Protein AF-A0A9D6VTE5-F1 (afdb_monomer_lite)

Radius of gyration: 12.93 Å; chains: 1; bounding box: 31×20×37 Å

Secondary structure (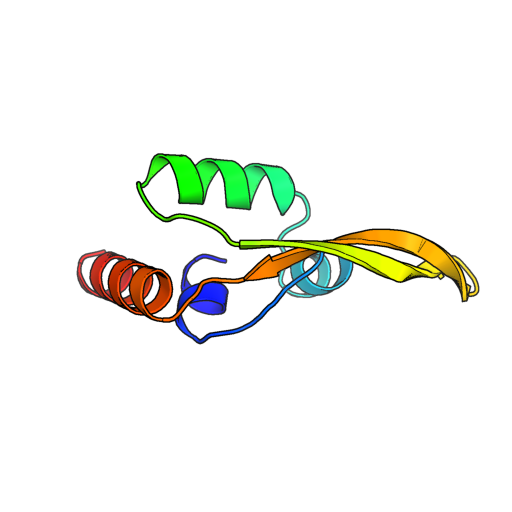DSSP, 8-state):
-HHHHHTT--B-HHHHHHTT-TTHHHHHHHHHHTTPPPEEEEEEEE-GGG-EEEEEEEE--HHHHHHHHHHHHT-

Structure (mmCIF, N/CA/C/O backbone):
data_AF-A0A9D6VTE5-F1
#
_entry.id   AF-A0A9D6VTE5-F1
#
loop_
_atom_site.group_PDB
_atom_site.id
_atom_site.type_symbol
_atom_site.label_atom_id
_atom_site.label_alt_id
_atom_site.label_comp_id
_atom_site.label_asym_id
_atom_site.label_ent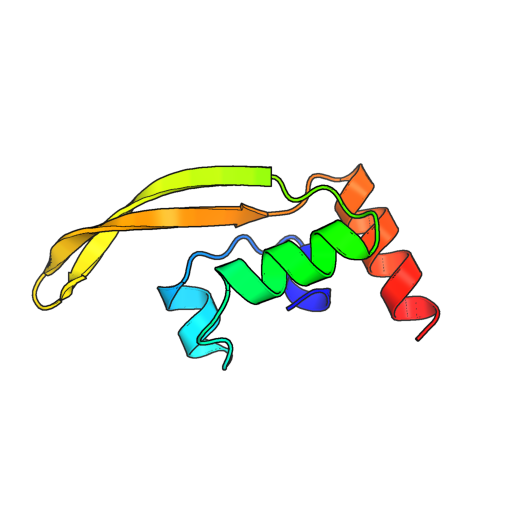ity_id
_atom_site.label_seq_id
_atom_site.pdbx_PDB_ins_code
_atom_site.Cartn_x
_atom_site.Cartn_y
_atom_site.Cartn_z
_atom_site.occupancy
_atom_site.B_iso_or_equiv
_atom_site.auth_seq_id
_atom_site.auth_comp_id
_atom_site.auth_asym_id
_atom_site.auth_atom_id
_atom_site.pdbx_PDB_model_num
ATOM 1 N N . MET A 1 1 ? -9.689 -0.409 -2.053 1.00 94.62 1 MET A N 1
ATOM 2 C CA . MET A 1 1 ? -8.280 -0.127 -1.695 1.00 94.62 1 MET A CA 1
ATOM 3 C C . MET A 1 1 ? -8.003 -0.267 -0.204 1.00 94.62 1 MET A C 1
ATOM 5 O O . MET A 1 1 ? -7.106 -1.016 0.139 1.00 94.62 1 MET A O 1
ATOM 9 N N . LEU A 1 2 ? -8.754 0.394 0.691 1.00 96.31 2 LEU A N 1
ATOM 10 C CA . LEU A 1 2 ? -8.535 0.232 2.139 1.00 96.31 2 LEU A CA 1
ATOM 11 C C . LEU A 1 2 ? -8.645 -1.239 2.597 1.00 96.31 2 LEU A C 1
ATOM 13 O O . LEU A 1 2 ? -7.780 -1.698 3.331 1.00 96.31 2 LEU A O 1
ATOM 17 N N . ALA A 1 3 ? -9.639 -1.980 2.089 1.00 97.06 3 ALA A N 1
ATOM 18 C CA . ALA A 1 3 ? -9.792 -3.422 2.323 1.00 97.06 3 ALA A CA 1
ATOM 19 C C . ALA A 1 3 ? -8.566 -4.236 1.882 1.00 97.06 3 ALA A C 1
ATOM 21 O O . ALA A 1 3 ? -8.015 -4.985 2.676 1.00 97.06 3 ALA A O 1
ATOM 22 N N . GLU A 1 4 ? -8.068 -3.999 0.665 1.00 98.06 4 GLU A N 1
ATOM 23 C CA . GLU A 1 4 ? -6.862 -4.661 0.145 1.00 98.06 4 GLU A CA 1
ATOM 24 C C . GLU A 1 4 ? -5.669 -4.511 1.096 1.00 98.06 4 GLU A C 1
ATOM 26 O O . GLU A 1 4 ? -4.950 -5.470 1.375 1.00 98.06 4 GLU A O 1
ATOM 31 N N . PHE A 1 5 ? -5.469 -3.298 1.611 1.00 97.94 5 PHE A N 1
ATOM 32 C CA . PHE A 1 5 ? -4.393 -3.013 2.545 1.00 97.94 5 PHE A CA 1
ATOM 33 C C . PHE A 1 5 ? -4.631 -3.617 3.934 1.00 97.94 5 PHE A C 1
ATOM 35 O O . PHE A 1 5 ? -3.677 -4.113 4.531 1.00 97.94 5 PHE A O 1
ATOM 42 N N . ALA A 1 6 ? -5.871 -3.624 4.436 1.00 97.75 6 ALA A N 1
ATOM 43 C CA . ALA A 1 6 ? -6.232 -4.286 5.694 1.00 97.75 6 ALA A CA 1
ATOM 44 C C . ALA A 1 6 ? -5.939 -5.800 5.636 1.00 97.75 6 ALA A C 1
ATOM 46 O O . ALA A 1 6 ? -5.299 -6.354 6.537 1.00 97.75 6 ALA A O 1
ATOM 47 N N . ASP A 1 7 ? -6.263 -6.435 4.508 1.00 97.31 7 ASP A N 1
ATOM 48 C CA . ASP A 1 7 ? -5.968 -7.845 4.223 1.00 97.31 7 ASP A CA 1
ATOM 49 C C . ASP A 1 7 ? -4.463 -8.133 4.074 1.00 97.31 7 ASP A C 1
ATOM 51 O O . ASP A 1 7 ? -4.042 -9.287 4.000 1.00 97.31 7 ASP A O 1
ATOM 55 N N . GLY A 1 8 ? -3.620 -7.097 4.100 1.00 97.62 8 GLY A N 1
ATOM 56 C CA . GLY A 1 8 ? -2.165 -7.209 4.078 1.00 97.62 8 GLY A CA 1
ATOM 57 C C . GLY A 1 8 ? -1.564 -7.222 2.680 1.00 97.62 8 GLY A C 1
ATOM 58 O O . GLY A 1 8 ? -0.374 -7.509 2.534 1.00 97.62 8 GLY A O 1
ATOM 59 N N . ARG A 1 9 ? -2.343 -6.899 1.640 1.00 98.00 9 ARG A N 1
ATOM 60 C CA . ARG A 1 9 ? -1.773 -6.721 0.303 1.00 98.00 9 ARG A CA 1
ATOM 61 C C . ARG A 1 9 ? -0.846 -5.514 0.300 1.00 98.00 9 ARG A C 1
ATOM 63 O O . ARG A 1 9 ? -1.104 -4.494 0.934 1.00 98.00 9 ARG A O 1
ATOM 70 N N . SER A 1 10 ? 0.225 -5.625 -0.473 1.00 98.31 10 SER A N 1
ATOM 71 C CA . SER A 1 10 ? 1.071 -4.498 -0.835 1.00 98.31 10 SER A CA 1
ATOM 72 C C . SER A 1 10 ? 0.909 -4.226 -2.318 1.00 98.31 10 SER A C 1
ATOM 74 O O . SER A 1 10 ? 0.920 -5.163 -3.112 1.00 98.31 10 SER A O 1
ATOM 76 N N . LEU A 1 11 ? 0.763 -2.958 -2.693 1.00 98.50 11 LEU A N 1
ATOM 77 C CA . LEU A 1 11 ? 0.429 -2.571 -4.060 1.00 98.50 11 LEU A CA 1
ATOM 78 C C . LEU A 1 11 ? 1.315 -1.421 -4.537 1.00 98.50 11 LEU A C 1
ATOM 80 O O . LEU A 1 11 ? 1.558 -0.457 -3.805 1.00 98.50 11 LEU A O 1
ATOM 84 N N . ASN A 1 12 ? 1.757 -1.504 -5.788 1.00 98.38 12 ASN A N 1
ATOM 85 C CA . ASN A 1 12 ? 2.186 -0.350 -6.569 1.00 98.38 12 ASN A CA 1
ATOM 86 C C . ASN A 1 12 ? 1.088 0.067 -7.560 1.00 98.38 12 ASN A C 1
ATOM 88 O O . ASN A 1 12 ? 0.048 -0.583 -7.687 1.00 98.38 12 ASN A O 1
ATOM 92 N N . ARG A 1 13 ? 1.330 1.160 -8.294 1.00 97.44 13 ARG A N 1
ATOM 93 C CA . ARG A 1 13 ? 0.355 1.723 -9.242 1.00 97.44 13 ARG A CA 1
ATOM 94 C C . ARG A 1 13 ? -0.132 0.740 -10.313 1.00 97.44 13 ARG A C 1
ATOM 96 O O . ARG A 1 13 ? -1.283 0.836 -10.706 1.00 97.44 13 ARG A O 1
ATOM 103 N N . PHE A 1 14 ? 0.705 -0.191 -10.773 1.00 97.06 14 PHE A N 1
ATOM 104 C CA . PHE A 1 14 ? 0.329 -1.133 -11.831 1.00 97.06 14 PHE A CA 1
ATOM 105 C C . PHE A 1 14 ? -0.573 -2.252 -11.307 1.00 97.06 14 PHE A C 1
ATOM 107 O O . PHE A 1 14 ? -1.449 -2.730 -12.019 1.00 97.06 14 PHE A O 1
ATOM 114 N N . GLU A 1 15 ? -0.371 -2.697 -10.068 1.00 97.75 15 GLU A N 1
ATOM 115 C CA . GLU A 1 15 ? -1.257 -3.684 -9.441 1.00 97.75 15 GLU A CA 1
ATOM 116 C C . GLU A 1 15 ? -2.577 -3.049 -9.014 1.00 97.75 15 GLU A C 1
ATOM 118 O O . GLU A 1 15 ? -3.630 -3.639 -9.231 1.00 97.75 15 GLU A O 1
ATOM 123 N N . ALA A 1 16 ? -2.525 -1.830 -8.471 1.00 98.06 16 ALA A N 1
ATOM 124 C CA . ALA A 1 16 ? -3.715 -1.058 -8.133 1.00 98.06 16 ALA A CA 1
ATOM 125 C C . ALA A 1 16 ? -4.591 -0.775 -9.365 1.00 98.06 16 ALA A C 1
ATOM 127 O O . ALA A 1 16 ? -5.810 -0.919 -9.300 1.00 98.06 16 ALA A O 1
ATOM 128 N N . GLU A 1 17 ? -3.977 -0.465 -10.508 1.00 97.38 17 GLU A N 1
ATOM 129 C CA . GLU A 1 17 ? -4.688 -0.253 -11.770 1.00 97.38 17 GLU A CA 1
ATOM 130 C C . GLU A 1 17 ? -5.486 -1.492 -12.205 1.00 97.38 17 GLU A C 1
ATOM 132 O O . GLU A 1 17 ? -6.630 -1.369 -12.637 1.00 97.38 17 GLU A O 1
ATOM 137 N N . ARG A 1 18 ? -4.940 -2.701 -12.014 1.00 96.94 18 ARG A N 1
ATOM 138 C CA . ARG A 1 18 ? -5.624 -3.963 -12.361 1.00 96.94 18 ARG A CA 1
ATOM 139 C C . ARG A 1 18 ? -6.869 -4.238 -11.521 1.00 96.94 18 ARG A C 1
ATOM 141 O O . ARG A 1 18 ? -7.717 -5.016 -11.943 1.00 96.94 18 ARG A O 1
ATOM 148 N N . ILE A 1 19 ? -6.972 -3.614 -10.351 1.00 96.44 19 ILE A N 1
ATOM 149 C CA . ILE A 1 19 ? -8.143 -3.694 -9.471 1.00 96.44 19 ILE A CA 1
ATOM 150 C C . ILE A 1 19 ? -8.994 -2.413 -9.514 1.00 96.44 19 ILE A C 1
ATOM 152 O O . ILE A 1 19 ? -9.861 -2.220 -8.664 1.00 96.44 19 ILE A O 1
ATOM 156 N N . GLY A 1 20 ? -8.764 -1.547 -10.509 1.00 96.75 20 GLY A N 1
ATOM 157 C CA . GLY A 1 20 ? -9.598 -0.382 -10.811 1.00 96.75 20 GLY A CA 1
ATOM 158 C C . GLY A 1 20 ? -9.184 0.933 -10.143 1.00 96.75 20 GLY A C 1
ATOM 159 O O . GLY A 1 20 ? -9.921 1.912 -10.242 1.00 96.75 20 GLY A O 1
ATOM 160 N N . ASP A 1 21 ? -8.029 1.001 -9.473 1.00 97.31 21 ASP A N 1
ATOM 161 C CA . ASP A 1 21 ? -7.509 2.257 -8.920 1.00 97.31 21 ASP A CA 1
ATOM 162 C C . ASP A 1 21 ? -6.369 2.820 -9.774 1.00 97.31 21 ASP A C 1
ATOM 164 O O . ASP A 1 21 ? -5.207 2.422 -9.674 1.00 97.31 21 ASP A O 1
ATOM 168 N N . HIS A 1 22 ? -6.711 3.812 -10.591 1.00 97.06 22 HIS A N 1
ATOM 169 C CA . HIS A 1 22 ? -5.767 4.515 -11.460 1.00 97.06 22 HIS A CA 1
ATOM 170 C C . HIS A 1 22 ? -4.987 5.631 -10.741 1.00 97.06 22 HIS A C 1
ATOM 172 O O . HIS A 1 22 ? -4.037 6.184 -11.297 1.00 97.06 22 HIS A O 1
ATOM 178 N N . CYS A 1 23 ? -5.364 5.967 -9.504 1.00 97.25 23 CYS A N 1
ATOM 179 C CA . CYS A 1 23 ? -4.866 7.116 -8.753 1.00 97.25 23 CYS A CA 1
ATOM 180 C C . CYS A 1 23 ? -4.354 6.705 -7.363 1.00 97.25 23 CYS A C 1
ATOM 182 O O . CYS A 1 23 ? -4.569 7.429 -6.387 1.00 97.25 23 CYS A O 1
ATOM 184 N N . LEU A 1 24 ? -3.624 5.583 -7.275 1.00 98.06 24 LEU A N 1
ATOM 185 C CA . LEU A 1 24 ? -3.185 4.982 -6.007 1.00 98.06 24 LEU A CA 1
ATOM 186 C C . LEU A 1 24 ? -2.545 5.985 -5.034 1.00 98.06 24 LEU A C 1
ATOM 188 O O . LEU A 1 24 ? -2.843 5.959 -3.846 1.00 98.06 24 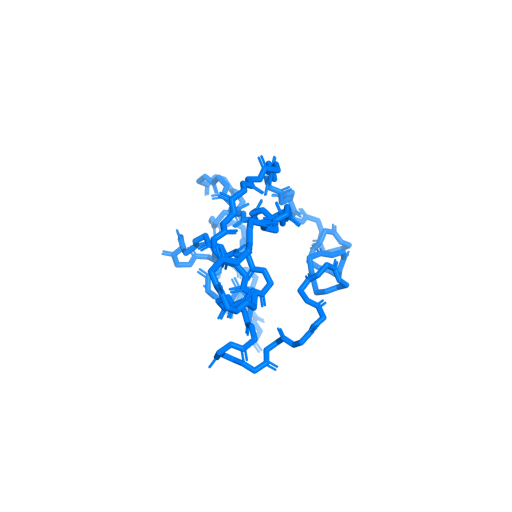LEU A O 1
ATOM 192 N N . HIS A 1 25 ? -1.707 6.907 -5.515 1.00 97.88 25 HIS A N 1
ATOM 193 C CA . HIS A 1 25 ? -1.095 7.943 -4.672 1.00 97.88 25 HIS A CA 1
ATOM 194 C C . HIS A 1 25 ? -2.131 8.839 -3.978 1.00 97.88 25 HIS A C 1
ATOM 196 O O . HIS A 1 25 ? -2.009 9.140 -2.791 1.00 97.88 25 HIS A O 1
ATOM 202 N N . SER A 1 26 ? -3.166 9.259 -4.706 1.00 98.19 26 SER A N 1
ATOM 203 C CA . SER A 1 26 ? -4.261 10.056 -4.155 1.00 98.19 26 SER A CA 1
ATOM 204 C C . SER A 1 26 ? -5.143 9.227 -3.227 1.00 98.19 26 SER A C 1
ATOM 206 O O . SER A 1 26 ? -5.602 9.747 -2.211 1.00 98.19 26 SER A O 1
ATOM 208 N N . T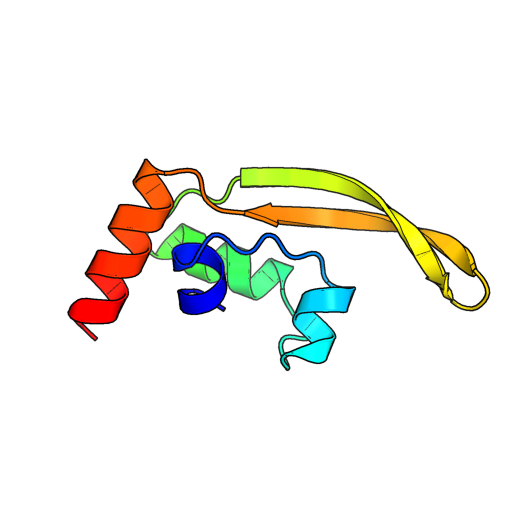HR A 1 27 ? -5.363 7.948 -3.539 1.00 98.19 27 THR A N 1
ATOM 209 C CA . THR A 1 27 ? -6.078 7.020 -2.654 1.00 98.19 27 THR A CA 1
ATOM 210 C C . THR A 1 27 ? -5.337 6.828 -1.335 1.00 98.19 27 THR A C 1
ATOM 212 O O . THR A 1 27 ? -5.942 6.972 -0.277 1.00 98.19 27 THR A O 1
ATOM 215 N N . VAL A 1 28 ? -4.022 6.605 -1.376 1.00 98.44 28 VAL A N 1
ATOM 216 C CA . VAL A 1 28 ? -3.164 6.537 -0.184 1.00 98.44 28 VAL A CA 1
ATOM 217 C C . VAL A 1 28 ? -3.259 7.831 0.620 1.00 98.44 28 VAL A C 1
ATOM 219 O O . VAL A 1 28 ? -3.526 7.776 1.813 1.00 98.44 28 VAL A O 1
ATOM 222 N N . ALA A 1 29 ? -3.159 9.000 -0.020 1.00 98.44 29 ALA A N 1
ATOM 223 C CA . ALA A 1 29 ? -3.295 10.278 0.681 1.00 98.44 29 ALA A CA 1
ATOM 224 C C . ALA A 1 29 ? -4.668 10.452 1.364 1.00 98.44 29 ALA A C 1
ATOM 226 O O . ALA A 1 29 ? -4.756 11.073 2.422 1.00 98.44 29 ALA A O 1
ATOM 227 N N . LYS A 1 30 ? -5.751 9.913 0.785 1.00 98.31 30 LYS A N 1
ATOM 228 C CA . LYS A 1 30 ? -7.075 9.886 1.432 1.00 98.31 30 LYS A CA 1
ATOM 229 C C . LYS A 1 30 ? -7.093 8.955 2.646 1.00 98.31 30 LYS A C 1
ATOM 231 O O . LYS A 1 30 ? -7.625 9.354 3.673 1.00 98.31 30 LYS A O 1
ATOM 236 N N . ILE A 1 31 ? -6.489 7.771 2.543 1.00 98.06 31 ILE A N 1
ATOM 237 C CA . ILE A 1 31 ? -6.360 6.817 3.658 1.00 98.06 31 ILE A CA 1
ATOM 238 C C . ILE A 1 31 ? -5.565 7.443 4.813 1.00 98.06 31 ILE A C 1
ATOM 240 O O . ILE A 1 31 ? -5.989 7.368 5.961 1.00 98.06 31 ILE A O 1
ATOM 244 N N . GLU A 1 32 ? -4.476 8.157 4.521 1.00 98.38 32 GLU A N 1
ATOM 245 C CA . GLU A 1 32 ? -3.688 8.842 5.555 1.00 98.38 32 GLU A CA 1
ATOM 246 C C . GLU A 1 32 ? -4.475 9.940 6.275 1.00 98.38 32 GLU A C 1
ATOM 248 O O . GLU A 1 32 ? -4.360 10.098 7.489 1.00 98.38 32 GLU A O 1
ATOM 253 N N . ARG A 1 33 ? -5.361 10.648 5.565 1.00 98.12 33 ARG A N 1
ATOM 254 C CA . ARG A 1 33 ? -6.277 11.625 6.181 1.00 98.12 33 ARG A CA 1
ATOM 255 C C . ARG A 1 33 ? -7.315 10.990 7.105 1.00 98.12 33 ARG A C 1
ATOM 257 O O . ARG A 1 33 ? -7.877 11.703 7.928 1.00 98.12 33 ARG A O 1
ATOM 264 N N . MET A 1 34 ? -7.560 9.686 6.991 1.00 95.94 34 MET A N 1
ATOM 265 C CA . MET A 1 34 ? -8.411 8.939 7.924 1.00 95.94 34 MET A CA 1
ATOM 266 C C . MET A 1 34 ? -7.665 8.552 9.213 1.00 95.94 34 MET A C 1
ATOM 268 O O . MET A 1 34 ? -8.270 7.960 10.098 1.00 95.94 34 MET A O 1
ATOM 272 N N . GLY A 1 35 ? -6.375 8.885 9.345 1.00 97.06 35 GLY A N 1
ATOM 273 C CA . GLY A 1 35 ? -5.563 8.554 10.521 1.00 97.06 35 GLY A CA 1
ATOM 274 C C . GLY A 1 35 ? -4.853 7.200 10.435 1.00 97.06 35 GLY A C 1
ATOM 275 O O . GLY A 1 35 ? -4.430 6.669 11.459 1.00 97.06 35 GLY A O 1
ATOM 276 N N . ILE A 1 36 ? -4.731 6.632 9.232 1.00 98.06 36 ILE A N 1
ATOM 277 C CA . ILE A 1 36 ? -4.010 5.379 8.982 1.00 98.06 36 ILE A CA 1
ATOM 278 C C . ILE A 1 36 ? -2.643 5.706 8.389 1.00 98.06 36 ILE A C 1
ATOM 280 O O . ILE A 1 36 ? -2.554 6.297 7.317 1.00 98.06 36 ILE A O 1
ATOM 284 N N . ASN A 1 37 ? -1.569 5.274 9.039 1.00 98.31 37 ASN A N 1
ATOM 285 C CA . ASN A 1 37 ? -0.221 5.505 8.536 1.00 98.31 37 ASN A CA 1
ATOM 286 C C . ASN A 1 37 ? 0.112 4.472 7.452 1.00 98.31 37 ASN A C 1
ATOM 288 O O . ASN A 1 37 ? 0.117 3.269 7.714 1.00 98.31 37 ASN A O 1
ATOM 292 N N . VAL A 1 38 ? 0.423 4.938 6.237 1.00 98.62 38 VAL A N 1
ATOM 293 C CA . VAL A 1 38 ? 0.734 4.054 5.105 1.00 98.62 38 VAL A CA 1
ATOM 294 C C . VAL A 1 38 ? 2.242 3.988 4.878 1.00 98.62 38 VAL A C 1
ATOM 296 O O . VAL A 1 38 ? 2.891 4.974 4.507 1.00 98.62 38 VAL A O 1
ATOM 299 N N . SER A 1 39 ? 2.798 2.789 5.052 1.00 98.69 39 SER A N 1
ATOM 300 C CA . SER A 1 39 ? 4.203 2.505 4.773 1.00 98.69 39 SER A CA 1
ATOM 301 C C . SER A 1 39 ? 4.479 2.525 3.272 1.00 98.69 39 SER A C 1
ATOM 303 O O . SER A 1 39 ? 3.614 2.185 2.458 1.00 98.69 39 SER A O 1
ATOM 305 N N . ARG A 1 40 ? 5.688 2.956 2.891 1.00 98.62 40 ARG A N 1
ATOM 306 C CA . ARG A 1 40 ? 6.055 3.125 1.483 1.00 98.62 40 ARG A CA 1
ATOM 307 C C . ARG A 1 40 ? 7.540 2.927 1.210 1.00 98.62 40 ARG A C 1
ATOM 309 O O . ARG A 1 40 ? 8.376 3.278 2.037 1.00 98.62 40 ARG A O 1
ATOM 316 N N . HIS A 1 41 ? 7.870 2.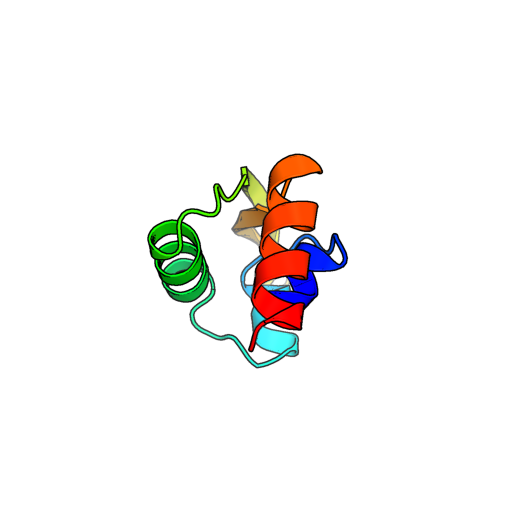444 0.016 1.00 98.44 41 HIS A N 1
ATOM 317 C CA . HIS A 1 41 ? 9.235 2.475 -0.514 1.00 98.44 41 HIS A CA 1
ATOM 318 C C . HIS A 1 41 ? 9.226 2.636 -2.036 1.00 98.44 41 HIS A C 1
ATOM 320 O O . HIS A 1 41 ? 8.215 2.389 -2.694 1.00 98.44 41 HIS A O 1
ATOM 326 N N . ILE A 1 42 ? 10.348 3.087 -2.599 1.00 98.56 42 ILE A N 1
ATOM 327 C CA . ILE A 1 42 ? 10.527 3.153 -4.050 1.00 98.56 42 ILE A CA 1
ATOM 328 C C . ILE A 1 42 ? 11.147 1.847 -4.534 1.00 98.56 42 ILE A C 1
ATOM 330 O O . ILE A 1 42 ? 12.197 1.445 -4.041 1.00 98.56 42 ILE A O 1
ATOM 334 N N . GLU A 1 43 ? 10.532 1.234 -5.536 1.00 98.31 43 GLU A N 1
ATOM 335 C CA . GLU A 1 43 ? 11.035 0.046 -6.221 1.00 98.31 43 GLU A CA 1
ATOM 336 C C . GLU A 1 43 ? 11.197 0.318 -7.723 1.00 98.31 43 GLU A C 1
ATOM 338 O O . GLU A 1 43 ? 10.671 1.295 -8.264 1.00 98.31 43 GLU A O 1
ATOM 343 N N . THR A 1 44 ? 11.947 -0.545 -8.406 1.00 98.31 44 THR A N 1
ATOM 344 C CA . THR A 1 44 ? 12.072 -0.525 -9.868 1.00 98.31 44 THR A CA 1
ATOM 345 C C . THR A 1 44 ? 11.475 -1.803 -10.428 1.00 98.31 44 THR A C 1
ATOM 347 O O . THR A 1 44 ? 11.935 -2.891 -10.094 1.00 98.31 44 THR A O 1
ATOM 350 N N . VAL A 1 45 ? 10.476 -1.664 -11.292 1.00 97.00 45 VAL A N 1
ATOM 351 C CA . VAL A 1 45 ? 9.733 -2.780 -11.889 1.00 97.00 45 VAL A CA 1
ATOM 352 C C . VAL A 1 45 ? 9.800 -2.712 -13.417 1.00 97.00 45 VAL A C 1
ATOM 354 O O . VAL A 1 45 ? 10.110 -1.648 -13.966 1.00 97.00 45 VAL A O 1
ATOM 357 N N . PRO A 1 46 ? 9.519 -3.815 -14.130 1.00 96.81 46 PRO A N 1
ATOM 358 C CA . PRO A 1 46 ? 9.294 -3.762 -15.570 1.00 96.81 46 PRO A CA 1
ATOM 359 C C . PRO A 1 46 ? 8.103 -2.852 -15.897 1.00 96.81 46 PRO A C 1
ATOM 361 O O . PRO A 1 46 ? 7.025 -2.997 -15.324 1.00 96.81 46 PRO A O 1
ATOM 364 N N . GLY A 1 47 ? 8.320 -1.900 -16.797 1.00 92.81 47 GLY A N 1
ATOM 365 C CA . GLY A 1 47 ? 7.304 -1.025 -17.370 1.00 92.81 47 GLY A CA 1
ATOM 366 C C . GLY A 1 47 ? 6.992 -1.404 -18.817 1.00 92.81 47 GLY A C 1
ATOM 367 O O . GLY A 1 47 ? 7.077 -2.572 -19.198 1.00 92.81 47 GLY A O 1
ATOM 368 N N . TYR A 1 48 ? 6.628 -0.406 -19.625 1.00 93.06 48 TYR A N 1
ATOM 369 C CA . TYR A 1 48 ? 6.329 -0.593 -21.047 1.00 93.06 48 TYR A CA 1
ATOM 370 C C . TYR A 1 48 ? 7.510 -1.233 -21.785 1.00 93.06 48 TYR A C 1
ATOM 372 O O . TYR A 1 48 ? 8.647 -0.807 -21.597 1.00 93.06 48 TYR A O 1
ATOM 380 N N . ASP A 1 49 ? 7.231 -2.258 -22.592 1.00 94.44 49 ASP A N 1
ATOM 381 C CA . ASP A 1 49 ? 8.229 -3.007 -23.371 1.00 94.44 49 ASP A CA 1
ATOM 382 C C . ASP A 1 49 ? 9.428 -3.514 -22.538 1.00 94.44 49 ASP A C 1
ATOM 384 O O . ASP A 1 49 ? 10.574 -3.561 -22.974 1.00 94.44 49 ASP A O 1
ATOM 388 N N . GLY A 1 50 ? 9.185 -3.831 -21.260 1.00 92.31 50 GLY A N 1
ATOM 389 C CA . GLY A 1 50 ? 10.227 -4.284 -20.337 1.00 92.31 50 GLY A CA 1
ATOM 390 C C . GLY A 1 50 ? 11.175 -3.181 -19.847 1.00 92.31 50 GLY A C 1
ATOM 391 O O . GLY A 1 50 ? 12.056 -3.457 -19.026 1.00 92.31 50 GLY A O 1
ATOM 392 N N . HIS A 1 51 ? 10.992 -1.924 -20.264 1.00 96.19 51 HIS A N 1
ATOM 393 C CA . HIS A 1 51 ? 11.788 -0.807 -19.769 1.00 96.19 51 HIS A CA 1
ATOM 394 C C . HIS A 1 51 ? 11.562 -0.586 -18.273 1.00 96.19 51 HIS A C 1
ATOM 396 O O . HIS A 1 51 ? 10.435 -0.468 -17.794 1.00 96.19 51 HIS A O 1
ATOM 402 N N . LYS A 1 52 ? 12.656 -0.490 -17.516 1.00 97.56 52 LYS A N 1
ATOM 403 C CA . LYS A 1 52 ? 12.612 -0.285 -16.066 1.00 97.56 52 LYS A CA 1
ATOM 404 C C . LYS A 1 52 ? 11.911 1.026 -15.719 1.00 97.56 52 LYS A C 1
ATOM 406 O O . LYS A 1 52 ? 12.277 2.087 -16.214 1.00 97.56 52 LYS A O 1
ATOM 411 N N . THR A 1 53 ? 10.948 0.950 -14.809 1.00 97.81 53 THR A N 1
ATOM 412 C CA . THR A 1 53 ? 10.199 2.099 -14.300 1.00 97.81 53 THR A CA 1
ATOM 413 C C . THR A 1 53 ? 10.265 2.121 -12.781 1.00 97.81 53 THR A C 1
ATOM 415 O O . THR A 1 53 ? 10.107 1.092 -12.125 1.00 97.81 53 THR A O 1
ATOM 418 N N . ARG A 1 54 ? 10.493 3.306 -12.209 1.00 98.12 54 ARG A N 1
ATOM 419 C CA . ARG A 1 54 ? 10.432 3.513 -10.759 1.00 98.12 54 ARG A CA 1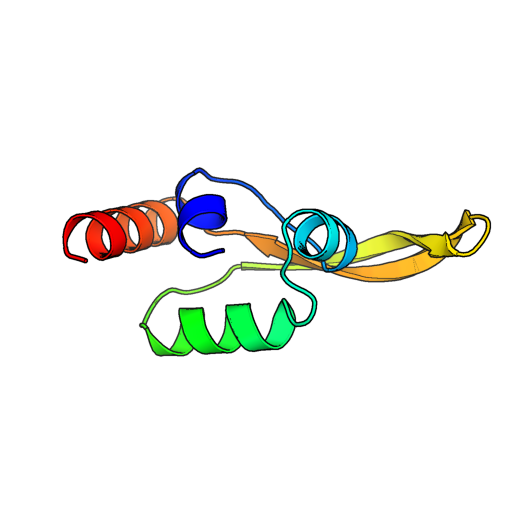
ATOM 420 C C . ARG A 1 54 ? 8.991 3.752 -10.336 1.00 98.12 54 ARG A C 1
ATOM 422 O O . ARG A 1 54 ? 8.318 4.616 -10.893 1.00 98.12 54 ARG A O 1
ATOM 429 N N . VAL A 1 55 ? 8.543 3.023 -9.326 1.00 98.12 55 VAL A N 1
ATOM 430 C CA . VAL A 1 55 ? 7.209 3.167 -8.736 1.00 98.12 55 VAL A CA 1
ATOM 431 C C . VAL A 1 55 ? 7.312 3.165 -7.219 1.00 98.12 55 VAL A C 1
ATOM 433 O O . VAL A 1 55 ? 8.320 2.748 -6.653 1.00 98.12 55 VAL A O 1
ATOM 436 N N . CYS A 1 56 ? 6.273 3.659 -6.552 1.00 98.50 56 CYS A N 1
ATOM 437 C CA . CYS A 1 56 ? 6.163 3.541 -5.107 1.00 98.50 56 CYS A CA 1
ATOM 438 C C . CYS A 1 56 ? 5.278 2.346 -4.761 1.00 98.50 56 CYS A C 1
ATOM 440 O O . CYS A 1 56 ? 4.179 2.211 -5.306 1.00 98.50 56 CYS A O 1
ATOM 442 N N . ARG A 1 57 ? 5.772 1.505 -3.858 1.00 98.69 57 ARG A N 1
ATOM 443 C CA . ARG A 1 57 ? 5.026 0.422 -3.234 1.00 98.69 57 ARG A CA 1
ATOM 444 C C . ARG A 1 57 ? 4.448 0.895 -1.911 1.00 98.69 57 ARG A C 1
ATOM 446 O O . ARG A 1 57 ? 5.161 1.542 -1.148 1.00 98.69 57 ARG A O 1
ATOM 453 N N . TYR A 1 58 ? 3.198 0.534 -1.646 1.00 98.81 58 TYR A N 1
ATOM 454 C CA . TYR A 1 58 ? 2.455 0.878 -0.436 1.00 98.81 58 TYR A CA 1
ATOM 455 C C . TYR A 1 58 ? 1.971 -0.370 0.297 1.00 98.81 58 TYR A C 1
ATOM 457 O O . TYR A 1 58 ? 1.671 -1.383 -0.338 1.00 98.81 58 TYR A O 1
ATOM 465 N N . TRP A 1 59 ? 1.925 -0.308 1.626 1.00 98.75 59 TRP A N 1
ATOM 466 C CA . TRP A 1 59 ? 1.369 -1.347 2.498 1.00 98.75 59 TRP A CA 1
ATOM 467 C C . TRP A 1 59 ? 1.047 -0.769 3.881 1.00 98.75 59 TRP A C 1
ATOM 469 O O . TRP A 1 59 ? 1.422 0.363 4.198 1.00 98.75 59 TRP A O 1
ATOM 479 N N . LEU A 1 60 ? 0.375 -1.562 4.712 1.00 98.69 60 LEU A N 1
ATOM 480 C CA . LEU A 1 60 ? 0.145 -1.264 6.123 1.00 98.69 60 LEU A CA 1
ATOM 481 C C . LEU A 1 60 ? 0.942 -2.239 6.992 1.00 98.69 60 LEU A C 1
ATOM 483 O O . LEU A 1 60 ? 1.052 -3.423 6.667 1.00 98.69 60 LEU A O 1
ATOM 487 N N . ASP A 1 61 ? 1.501 -1.732 8.087 1.00 98.25 61 ASP A N 1
ATOM 488 C CA . ASP A 1 61 ? 2.007 -2.573 9.173 1.00 98.25 61 ASP A CA 1
ATOM 489 C C . ASP A 1 61 ? 0.844 -3.193 9.966 1.00 98.25 61 ASP A C 1
ATOM 491 O O . ASP A 1 61 ? -0.325 -2.911 9.701 1.00 98.25 61 ASP A O 1
ATOM 495 N N . ASN A 1 62 ? 1.148 -4.066 10.926 1.00 97.88 62 ASN A N 1
ATOM 496 C CA . ASN A 1 62 ? 0.115 -4.794 11.664 1.00 97.88 62 ASN A CA 1
ATOM 497 C C . ASN A 1 62 ? -0.854 -3.854 12.400 1.00 97.88 62 ASN A C 1
ATOM 499 O O . ASN A 1 62 ? -2.063 -3.995 12.227 1.00 97.88 62 ASN A O 1
ATOM 503 N N . ASP A 1 63 ? -0.349 -2.848 13.121 1.00 98.00 63 ASP A N 1
ATOM 504 C CA . ASP A 1 63 ? -1.182 -1.863 13.821 1.00 98.00 63 ASP A CA 1
ATOM 505 C C . ASP A 1 63 ? -2.146 -1.131 12.877 1.00 98.00 63 ASP A C 1
ATOM 507 O O . ASP A 1 63 ? -3.334 -0.971 13.166 1.00 98.00 63 ASP A O 1
ATOM 511 N N . ASN A 1 64 ? -1.661 -0.675 11.720 1.00 98.31 64 ASN A N 1
ATOM 512 C CA . ASN A 1 64 ? -2.503 0.046 10.772 1.00 98.31 64 ASN A CA 1
ATOM 513 C C . ASN A 1 64 ? -3.445 -0.881 9.998 1.00 98.31 64 ASN A C 1
ATOM 515 O O . ASN A 1 64 ? -4.526 -0.437 9.612 1.00 98.31 64 ASN A O 1
ATOM 519 N N . ARG A 1 65 ? -3.097 -2.160 9.816 1.00 98.06 65 ARG A N 1
ATOM 520 C CA . ARG A 1 65 ? -4.022 -3.174 9.285 1.00 98.06 65 ARG A CA 1
ATOM 521 C C . ARG A 1 65 ? -5.191 -3.408 10.229 1.00 98.06 65 ARG A C 1
ATOM 523 O O . ARG A 1 65 ? -6.330 -3.404 9.773 1.00 98.06 65 ARG A O 1
ATOM 530 N N . GLU A 1 66 ? -4.927 -3.551 11.525 1.00 97.50 66 GLU A N 1
ATOM 531 C CA . GLU A 1 66 ? -5.972 -3.710 12.542 1.00 97.50 66 GLU A CA 1
ATOM 532 C C . GLU A 1 66 ? -6.893 -2.487 12.590 1.00 97.50 66 GLU A C 1
ATOM 534 O O . GLU A 1 66 ? -8.117 -2.627 12.566 1.00 97.50 66 GLU A O 1
ATOM 539 N N . ARG A 1 67 ? -6.324 -1.275 12.555 1.00 97.56 67 ARG A N 1
ATOM 540 C CA . ARG A 1 67 ? -7.107 -0.030 12.472 1.00 97.56 67 ARG A CA 1
ATOM 541 C C . ARG A 1 67 ? -7.952 0.043 11.203 1.00 97.56 67 ARG A C 1
ATOM 543 O O . ARG A 1 67 ? -9.125 0.400 11.278 1.00 97.56 67 ARG A O 1
ATOM 550 N N . ALA A 1 68 ? -7.378 -0.299 10.050 1.00 97.56 68 ALA A N 1
ATOM 551 C CA . ALA A 1 68 ? -8.095 -0.320 8.780 1.00 97.56 68 ALA A CA 1
ATOM 552 C C . ALA A 1 68 ? -9.257 -1.324 8.803 1.00 97.56 68 ALA A C 1
ATOM 554 O O . ALA A 1 68 ? -10.366 -0.980 8.400 1.00 97.56 68 ALA A O 1
ATOM 555 N N . ALA A 1 69 ? -9.027 -2.535 9.320 1.00 97.06 69 ALA A N 1
ATOM 556 C CA . ALA A 1 69 ? -10.059 -3.557 9.471 1.00 97.06 69 ALA A CA 1
ATOM 557 C C . ALA A 1 69 ? -11.182 -3.097 10.414 1.00 97.06 69 ALA A C 1
ATOM 559 O O . ALA A 1 69 ? -12.358 -3.244 10.083 1.00 97.06 69 ALA A O 1
ATOM 560 N N . ALA A 1 70 ? -10.835 -2.469 11.542 1.00 96.62 70 ALA A N 1
ATOM 561 C CA . ALA A 1 70 ? -11.813 -1.900 12.465 1.00 96.62 70 ALA A CA 1
ATOM 562 C C . ALA A 1 70 ? -12.664 -0.802 11.802 1.00 96.62 70 ALA A C 1
ATOM 564 O O . ALA A 1 70 ? -13.879 -0.790 11.975 1.00 96.62 70 ALA A O 1
ATOM 565 N N . MET A 1 71 ? -12.062 0.085 10.999 1.00 96.25 71 MET A N 1
ATOM 566 C CA . MET A 1 71 ? -12.809 1.105 10.250 1.00 96.25 71 MET A CA 1
ATOM 567 C C . MET A 1 71 ? -13.771 0.500 9.224 1.00 96.25 71 MET A C 1
ATOM 569 O O . MET A 1 71 ? -14.866 1.021 9.050 1.00 96.25 71 MET A O 1
ATOM 573 N N . LEU A 1 72 ? -13.380 -0.588 8.554 1.00 95.00 72 LEU A N 1
ATOM 574 C CA . LEU A 1 72 ? -14.240 -1.275 7.586 1.00 95.00 72 LEU A CA 1
ATOM 575 C C . LEU A 1 72 ? -15.399 -2.021 8.253 1.00 95.00 72 LEU A C 1
ATOM 577 O O . LEU A 1 72 ? -16.471 -2.089 7.673 1.00 95.00 72 LEU A O 1
ATOM 581 N N . ALA A 1 73 ? -15.205 -2.555 9.461 1.00 93.12 73 ALA A N 1
ATOM 582 C CA . ALA A 1 73 ? -16.270 -3.209 10.224 1.00 93.12 73 ALA A CA 1
ATOM 583 C C . ALA A 1 73 ? -17.325 -2.225 10.771 1.00 93.12 73 ALA A C 1
ATOM 585 O O . ALA A 1 73 ? -18.407 -2.647 11.173 1.00 93.12 73 ALA A O 1
ATOM 586 N N . LEU A 1 74 ? -16.998 -0.930 10.820 1.00 79.25 74 LEU A N 1
ATOM 587 C CA . LEU A 1 74 ? -17.876 0.151 11.281 1.00 79.25 74 LEU A CA 1
ATOM 588 C C . LEU A 1 74 ? -18.594 0.890 10.136 1.00 79.25 74 LEU A C 1
ATOM 590 O O . LEU A 1 74 ? -19.398 1.780 10.420 1.00 79.25 74 LEU A O 1
ATOM 594 N N . ALA A 1 75 ? -18.271 0.573 8.879 1.00 66.50 75 ALA A N 1
ATOM 595 C CA . ALA A 1 75 ? -18.800 1.214 7.673 1.00 66.50 75 ALA A CA 1
ATOM 596 C C . ALA A 1 75 ? -19.954 0.410 7.060 1.00 66.50 75 ALA A C 1
ATOM 598 O O . ALA A 1 75 ? -20.877 1.062 6.520 1.00 66.50 75 ALA A O 1
#

Sequence (75 aa):
MLAEFADGRSLNRFEAERIGDHCLHSTVAKIERMGINVSRHIETVPGYDGHKTRVCRYWLDNDNRERAAAMLALA

Foldseek 3Di:
DLLCQLVWDKDWQVRCVVVPDNPVVVVVVVLVVVVQDKDKDWDWAQDPPRDIDIIMIIHHDPVSSVVSVVVVVVD

pLDDT: mean 96.73, std 4.32, range [66.5, 98.81]